Protein AF-A0A101X248-F1 (afdb_monomer_lite)

Foldseek 3Di:
DALLVQLVVCLVVVVSLCVLCVVLPHHADDQDPDSLSSLVSSLVSLLVSLVSVDDPDPVSVRSLVSSLVSNVVSQVVNVVVVDHDDHDPGD

pLDDT: mean 95.33, std 3.74, range [78.06, 98.25]

Secondary structure (DSSP, 8-state):
--HHHHHHHHHH-THHHHHHHHHTT--PPPPPSSHHHHHHHHHHHHHHHHHHT--SSHHHHHHHHHHHHHHHHHHHHHHHTTPPPPP----

Sequence (91 aa):
MTFYDFLWEAVRRPALIMNYAWEVGVSLPQPPEDFYKRLEYVARAVVQILEAERDDDAFWRSRCAEAKRFYLEASQDLREVGVEMEEFRLC

Structure (mmCIF, N/CA/C/O backbone):
data_AF-A0A101X248-F1
#
_entry.id   AF-A0A101X248-F1
#
loop_
_atom_site.group_PDB
_atom_site.id
_atom_site.type_symbol
_atom_site.label_atom_id
_atom_site.label_alt_id
_atom_site.label_comp_id
_atom_site.label_asym_id
_atom_site.label_entity_id
_atom_site.label_seq_id
_atom_site.pdbx_PDB_ins_code
_atom_site.Cartn_x
_atom_site.Cartn_y
_atom_site.Cartn_z
_atom_site.occupancy
_atom_site.B_iso_or_equiv
_atom_site.auth_seq_id
_atom_site.auth_comp_id
_atom_site.auth_asym_id
_atom_site.auth_atom_id
_atom_site.pdbx_PDB_model_num
ATOM 1 N N . MET A 1 1 ? 15.920 3.157 1.762 1.00 79.19 1 MET A N 1
ATOM 2 C CA . MET A 1 1 ? 14.538 3.042 2.262 1.00 79.19 1 MET A CA 1
ATOM 3 C C . MET A 1 1 ? 13.937 1.816 1.608 1.00 79.19 1 MET A C 1
ATOM 5 O O . MET A 1 1 ? 14.126 1.680 0.403 1.00 79.19 1 MET A O 1
ATOM 9 N N . THR A 1 2 ? 13.344 0.902 2.377 1.00 95.19 2 THR A N 1
ATOM 10 C CA . THR A 1 2 ? 12.683 -0.290 1.812 1.00 95.19 2 THR A CA 1
ATOM 11 C C . THR A 1 2 ? 11.336 0.098 1.193 1.00 95.19 2 THR A C 1
ATOM 13 O O . THR A 1 2 ? 10.820 1.185 1.471 1.00 95.19 2 THR A O 1
ATOM 16 N N . PHE A 1 3 ? 10.760 -0.754 0.345 1.00 96.50 3 PHE A N 1
ATOM 17 C CA . PHE A 1 3 ? 9.401 -0.540 -0.153 1.00 96.50 3 PHE A CA 1
ATOM 18 C C . PHE A 1 3 ? 8.387 -0.619 0.995 1.00 96.50 3 PHE A C 1
ATOM 20 O O . PHE A 1 3 ? 7.464 0.185 1.055 1.00 96.50 3 PHE A O 1
ATOM 27 N N . TYR A 1 4 ? 8.624 -1.491 1.976 1.00 97.88 4 TYR A N 1
ATOM 28 C CA . TYR A 1 4 ? 7.859 -1.529 3.225 1.00 97.88 4 TYR A CA 1
ATOM 29 C C . TYR A 1 4 ? 7.848 -0.175 3.967 1.00 97.88 4 TYR A C 1
ATOM 31 O O . TYR A 1 4 ? 6.781 0.325 4.327 1.00 97.88 4 TYR A O 1
ATOM 39 N N . ASP A 1 5 ? 9.015 0.452 4.162 1.00 97.75 5 ASP A N 1
ATOM 40 C CA . ASP A 1 5 ? 9.108 1.761 4.831 1.00 97.75 5 ASP A CA 1
ATOM 41 C C . ASP A 1 5 ? 8.376 2.849 4.037 1.00 97.75 5 ASP A C 1
ATOM 43 O O . ASP A 1 5 ? 7.681 3.689 4.612 1.00 97.75 5 ASP A O 1
ATOM 47 N N . PHE A 1 6 ? 8.510 2.808 2.708 1.00 98.25 6 PHE A N 1
ATOM 48 C CA . PHE A 1 6 ? 7.814 3.714 1.802 1.00 98.25 6 PHE A CA 1
ATOM 49 C C . PHE A 1 6 ? 6.290 3.620 1.959 1.00 98.25 6 PHE A C 1
ATOM 51 O O . PHE A 1 6 ? 5.628 4.655 2.022 1.00 98.25 6 PHE A O 1
ATOM 58 N N . LEU A 1 7 ? 5.725 2.412 2.072 1.00 98.19 7 LEU A N 1
ATOM 59 C CA . LEU A 1 7 ? 4.279 2.220 2.240 1.00 98.19 7 LEU A CA 1
ATOM 60 C C . LEU A 1 7 ? 3.779 2.826 3.556 1.00 98.19 7 LEU A C 1
ATOM 62 O O . LEU A 1 7 ? 2.786 3.553 3.566 1.00 98.19 7 LEU A O 1
ATOM 66 N N . TRP A 1 8 ? 4.504 2.623 4.657 1.00 98.00 8 TRP A N 1
ATOM 67 C CA . TRP A 1 8 ? 4.170 3.266 5.930 1.00 98.00 8 TRP A CA 1
ATOM 68 C C . TRP A 1 8 ? 4.315 4.788 5.887 1.00 98.00 8 TRP A C 1
ATOM 70 O O . TRP A 1 8 ? 3.498 5.508 6.473 1.00 98.00 8 TRP A O 1
ATOM 80 N N . GLU A 1 9 ? 5.322 5.309 5.181 1.00 97.94 9 GLU A N 1
ATOM 81 C CA . GLU A 1 9 ? 5.432 6.749 4.960 1.00 97.94 9 GLU A CA 1
ATOM 82 C C . GLU A 1 9 ? 4.264 7.271 4.115 1.00 97.94 9 GLU A C 1
ATOM 84 O O . GLU A 1 9 ? 3.708 8.325 4.430 1.00 97.94 9 GLU A O 1
ATOM 89 N N . ALA A 1 10 ? 3.820 6.516 3.111 1.00 97.88 10 ALA A N 1
ATOM 90 C CA . ALA A 1 10 ? 2.685 6.876 2.276 1.00 97.88 10 ALA A CA 1
ATOM 91 C C . ALA A 1 10 ? 1.358 6.935 3.048 1.00 97.88 10 ALA A C 1
ATOM 93 O O . ALA A 1 10 ? 0.527 7.787 2.746 1.00 97.88 10 ALA A O 1
ATOM 94 N N . VAL A 1 11 ? 1.166 6.130 4.099 1.00 97.81 11 VAL A N 1
ATOM 95 C CA . VAL A 1 11 ? -0.003 6.287 4.992 1.00 97.81 11 VAL A CA 1
ATOM 96 C C . VAL A 1 11 ? 0.008 7.674 5.652 1.00 97.81 11 VAL A C 1
ATOM 98 O O . VAL A 1 11 ? -1.018 8.358 5.733 1.00 97.81 11 VAL A O 1
ATOM 101 N N . ARG A 1 12 ? 1.187 8.149 6.078 1.00 97.00 12 ARG A N 1
ATOM 102 C CA . ARG A 1 12 ? 1.356 9.484 6.684 1.00 97.00 12 ARG A CA 1
ATOM 103 C C . ARG A 1 12 ? 1.264 10.602 5.647 1.00 97.00 12 ARG A C 1
ATOM 105 O O . ARG A 1 12 ? 0.723 11.664 5.954 1.00 97.00 12 ARG A O 1
ATOM 112 N N . ARG A 1 13 ? 1.784 10.362 4.441 1.00 97.25 13 ARG A N 1
ATOM 113 C CA . ARG A 1 13 ? 1.884 11.306 3.319 1.00 97.25 13 ARG A CA 1
ATOM 114 C C . ARG A 1 13 ? 1.343 10.661 2.033 1.00 97.25 13 ARG A C 1
ATOM 116 O O . ARG A 1 13 ? 2.131 10.235 1.190 1.00 97.25 13 ARG A O 1
ATOM 123 N N . PRO A 1 14 ? 0.014 10.634 1.833 1.00 96.31 14 PRO A N 1
ATOM 124 C CA . PRO A 1 14 ? -0.607 9.918 0.713 1.00 96.31 14 PRO A CA 1
ATOM 125 C C . PRO A 1 14 ? -0.171 10.377 -0.680 1.00 96.31 14 PRO A C 1
ATOM 127 O O . PRO A 1 14 ? -0.210 9.596 -1.625 1.00 96.31 14 PRO A O 1
ATOM 130 N N . ALA A 1 15 ? 0.310 11.617 -0.808 1.00 96.94 15 ALA A N 1
ATOM 131 C CA . ALA A 1 15 ? 0.888 12.113 -2.054 1.00 96.94 15 ALA A CA 1
ATOM 132 C C . ALA A 1 15 ? 2.030 11.219 -2.581 1.00 96.94 15 ALA A C 1
ATOM 134 O O . ALA A 1 15 ? 2.218 11.134 -3.789 1.00 96.94 15 ALA A O 1
ATOM 135 N N . LEU A 1 16 ? 2.759 10.516 -1.702 1.00 97.69 16 LEU A N 1
ATOM 136 C CA . LEU A 1 16 ? 3.837 9.607 -2.098 1.00 97.69 16 LEU A CA 1
ATOM 137 C C . LEU A 1 16 ? 3.325 8.433 -2.939 1.00 97.69 16 LEU A C 1
ATOM 139 O O . LEU A 1 16 ? 3.831 8.209 -4.036 1.00 97.69 16 LEU A O 1
ATOM 143 N N . ILE A 1 17 ? 2.305 7.711 -2.460 1.00 97.75 17 ILE A N 1
ATOM 144 C CA . ILE A 1 17 ? 1.750 6.571 -3.205 1.00 97.75 17 ILE A CA 1
ATOM 145 C C . ILE A 1 17 ? 0.983 7.034 -4.444 1.00 97.75 17 ILE A C 1
ATOM 147 O O . ILE A 1 17 ? 1.005 6.343 -5.453 1.00 97.75 17 ILE A O 1
ATOM 151 N N . MET A 1 18 ? 0.356 8.216 -4.403 1.00 97.94 18 MET A N 1
ATOM 152 C CA . MET A 1 18 ? -0.314 8.789 -5.574 1.00 97.94 18 MET A CA 1
ATOM 153 C C . MET A 1 18 ? 0.666 9.112 -6.700 1.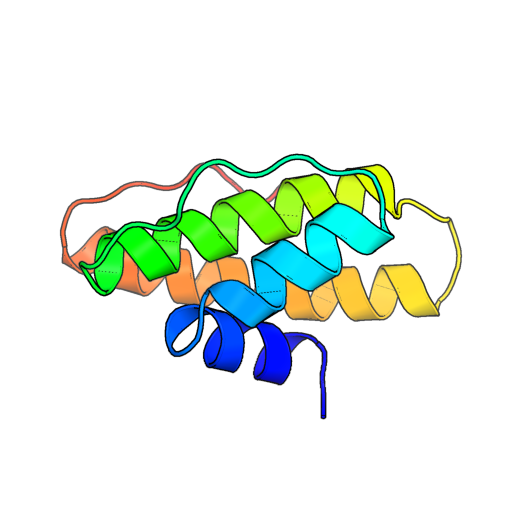00 97.94 18 MET A C 1
ATOM 155 O O . MET A 1 18 ? 0.417 8.743 -7.844 1.00 97.94 18 MET A O 1
ATOM 159 N N . ASN A 1 19 ? 1.774 9.786 -6.378 1.00 97.62 19 ASN A N 1
ATOM 160 C CA . ASN A 1 19 ? 2.804 10.112 -7.361 1.00 97.62 19 ASN A CA 1
ATOM 161 C C . ASN A 1 19 ? 3.416 8.832 -7.931 1.00 97.62 19 ASN A C 1
ATOM 163 O O . ASN A 1 19 ? 3.529 8.702 -9.145 1.00 97.62 19 ASN A O 1
ATOM 167 N N . TYR A 1 20 ? 3.712 7.861 -7.062 1.00 97.00 20 TYR A N 1
ATOM 168 C CA . TYR A 1 20 ? 4.223 6.561 -7.481 1.00 97.00 20 TYR A CA 1
ATOM 169 C C . TYR A 1 20 ? 3.260 5.838 -8.428 1.00 97.00 20 TYR A C 1
ATOM 171 O O . TYR A 1 20 ? 3.658 5.385 -9.495 1.00 97.00 20 TYR A O 1
ATOM 179 N N . ALA A 1 21 ? 1.978 5.760 -8.061 1.00 97.31 21 ALA A N 1
ATOM 180 C CA . ALA A 1 21 ? 0.948 5.139 -8.885 1.00 97.31 21 ALA A CA 1
ATOM 181 C C . ALA A 1 21 ? 0.859 5.798 -10.264 1.00 97.31 21 ALA A C 1
ATOM 183 O O . ALA A 1 21 ? 0.811 5.102 -11.274 1.00 97.31 21 ALA A O 1
ATOM 184 N N . TRP A 1 22 ? 0.901 7.130 -10.313 1.00 97.06 22 TRP A N 1
ATOM 185 C CA . TRP A 1 22 ? 0.872 7.874 -11.567 1.00 97.06 22 TRP A CA 1
ATOM 186 C C . TRP A 1 22 ? 2.082 7.565 -12.462 1.00 97.06 22 TRP A C 1
ATOM 188 O O . TRP A 1 22 ? 1.901 7.358 -13.661 1.00 97.06 22 TRP A O 1
ATOM 198 N N . GLU A 1 23 ? 3.287 7.467 -11.891 1.00 96.25 23 GLU A N 1
ATOM 199 C CA . GLU A 1 23 ? 4.512 7.109 -12.625 1.00 96.25 23 GLU A CA 1
ATOM 200 C C . GLU A 1 23 ? 4.430 5.719 -13.273 1.00 96.25 23 GLU A C 1
ATOM 202 O O . GLU A 1 23 ? 4.950 5.524 -14.372 1.00 96.25 23 GLU A O 1
ATOM 207 N N . VAL A 1 24 ? 3.728 4.775 -12.638 1.00 94.94 24 VAL A N 1
ATOM 208 C CA . VAL A 1 24 ? 3.523 3.409 -13.158 1.00 94.94 24 VAL A CA 1
ATOM 209 C C . VAL A 1 24 ? 2.210 3.238 -13.934 1.00 94.94 24 VAL A C 1
ATOM 211 O O . VAL A 1 24 ? 1.831 2.124 -14.284 1.00 94.94 24 VAL A O 1
ATOM 214 N N . GLY A 1 25 ? 1.497 4.332 -14.221 1.00 95.94 25 GLY A N 1
ATOM 215 C CA . GLY A 1 25 ? 0.272 4.318 -15.028 1.00 95.94 25 GLY A CA 1
ATOM 216 C C . GLY A 1 25 ? -0.997 3.859 -14.298 1.00 95.94 25 GLY A C 1
ATOM 217 O O . GLY A 1 25 ? -2.000 3.566 -14.948 1.00 95.94 25 GLY A O 1
ATOM 218 N N . VAL A 1 26 ? -0.992 3.822 -12.964 1.00 97.06 26 VAL A N 1
ATOM 219 C CA . VAL A 1 26 ? -2.156 3.505 -12.122 1.00 97.06 26 VAL A CA 1
ATOM 220 C C . VAL A 1 26 ? -2.842 4.793 -11.665 1.00 97.06 26 VAL A C 1
ATOM 222 O O . VAL A 1 26 ? -2.232 5.680 -11.069 1.00 97.06 26 VAL A O 1
ATOM 225 N N . SER A 1 27 ? -4.150 4.896 -11.906 1.00 95.12 27 SER A N 1
ATOM 226 C CA . SER A 1 27 ? -4.963 6.011 -11.414 1.00 95.12 27 SER A CA 1
ATOM 227 C C . SER A 1 27 ? -5.615 5.641 -10.085 1.00 95.12 27 SER A C 1
ATOM 229 O O . SER A 1 27 ? -6.465 4.754 -10.031 1.00 95.12 27 SER A O 1
ATOM 231 N N . LEU A 1 28 ? -5.226 6.331 -9.012 1.00 95.56 28 LEU A N 1
ATOM 232 C CA . LEU A 1 28 ? -5.827 6.166 -7.690 1.00 95.56 28 LEU A CA 1
ATOM 233 C C . LEU A 1 28 ? -6.810 7.309 -7.388 1.00 95.56 28 LEU A C 1
ATOM 235 O O . LEU A 1 28 ? -6.571 8.449 -7.799 1.00 95.56 28 LEU A O 1
ATOM 239 N N . PRO A 1 29 ? -7.896 7.048 -6.635 1.00 95.44 29 PRO A N 1
ATOM 240 C CA . PRO A 1 29 ? -8.781 8.108 -6.167 1.00 95.44 29 PRO A CA 1
ATOM 241 C C . PRO A 1 29 ? -8.068 9.022 -5.160 1.00 95.44 29 PRO A C 1
ATOM 243 O O . PRO A 1 29 ? -6.981 8.707 -4.669 1.00 95.44 29 PRO A O 1
ATOM 246 N N . GLN A 1 30 ? -8.690 10.157 -4.827 1.00 95.56 30 GLN A N 1
ATOM 247 C CA . GLN A 1 30 ? -8.166 11.046 -3.789 1.00 95.56 30 GLN A CA 1
ATOM 248 C C . GLN A 1 30 ? -8.098 10.318 -2.434 1.00 95.56 30 GLN A C 1
ATOM 250 O O . GLN A 1 30 ? -9.044 9.608 -2.074 1.00 95.56 30 GLN A O 1
ATOM 255 N N . PRO A 1 31 ? -6.997 10.478 -1.686 1.00 96.50 31 PRO A N 1
ATOM 256 C CA . PRO A 1 31 ? -6.792 9.786 -0.433 1.00 96.50 31 PRO A CA 1
ATOM 257 C C . PRO A 1 31 ? -7.698 10.378 0.654 1.00 96.50 31 PRO A C 1
ATOM 259 O O . PRO A 1 31 ? -7.909 11.593 0.698 1.00 96.50 31 PRO A O 1
ATOM 262 N N . PRO A 1 32 ? -8.226 9.541 1.557 1.00 96.19 32 PRO A N 1
ATOM 263 C CA . PRO A 1 32 ? -9.021 10.008 2.686 1.00 96.19 32 PRO A CA 1
ATOM 264 C C . PRO A 1 32 ? -8.152 10.744 3.722 1.00 96.19 32 PRO A C 1
ATOM 266 O O . PRO A 1 32 ? -6.933 10.601 3.744 1.00 96.19 32 PRO A O 1
ATOM 269 N N . GLU A 1 33 ? -8.774 11.518 4.616 1.00 93.69 33 GLU A N 1
ATOM 270 C CA . GLU A 1 33 ? -8.055 12.215 5.700 1.00 93.69 33 GLU A CA 1
ATOM 271 C C . GLU A 1 33 ? -7.826 11.321 6.930 1.00 93.69 33 GLU A C 1
ATOM 273 O O . GLU A 1 33 ? -6.764 11.365 7.565 1.00 93.69 33 GLU A O 1
ATOM 278 N N . ASP A 1 34 ? -8.815 10.480 7.247 1.00 95.94 34 ASP A N 1
ATOM 279 C CA . ASP A 1 34 ? -8.776 9.560 8.383 1.00 95.94 34 ASP A CA 1
ATOM 280 C C . ASP A 1 34 ? -7.615 8.561 8.266 1.00 95.94 34 ASP A C 1
ATOM 282 O O . ASP A 1 34 ? -7.302 8.073 7.179 1.00 95.94 34 ASP A O 1
ATOM 286 N N . PHE A 1 35 ? -6.962 8.268 9.392 1.00 95.88 35 PHE A N 1
ATOM 287 C CA . PHE A 1 35 ? -5.777 7.415 9.413 1.00 95.88 35 PHE A CA 1
ATOM 288 C C . PHE A 1 35 ? -6.080 5.981 8.964 1.00 95.88 35 PHE A C 1
ATOM 290 O O . PHE A 1 35 ? -5.389 5.470 8.085 1.00 95.88 35 PHE A O 1
ATOM 297 N N . TYR A 1 36 ? -7.120 5.348 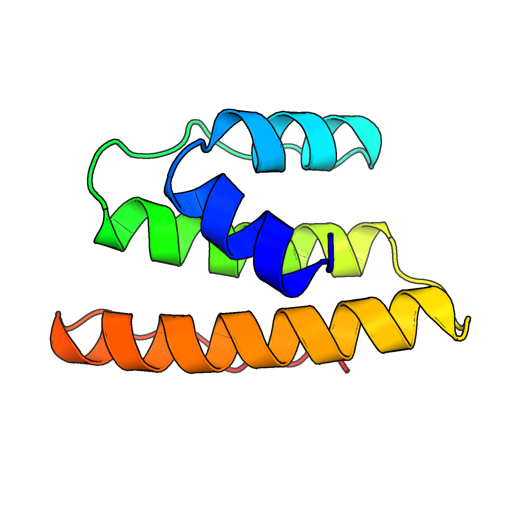9.514 1.00 96.69 36 TYR A N 1
ATOM 298 C CA . TYR A 1 36 ? -7.464 3.965 9.177 1.00 96.69 36 TYR A CA 1
ATOM 299 C C . TYR A 1 36 ? -7.952 3.859 7.732 1.00 96.69 36 TYR A C 1
ATOM 301 O O . TYR A 1 36 ? -7.528 2.971 6.998 1.00 96.69 36 TYR A O 1
ATOM 309 N N . LYS A 1 37 ? -8.731 4.834 7.255 1.00 96.69 37 LYS A N 1
ATOM 310 C CA . LYS A 1 37 ? -9.091 4.893 5.831 1.00 96.69 37 LYS A CA 1
ATOM 311 C C . LYS A 1 37 ? -7.869 5.077 4.927 1.00 96.69 37 LYS A C 1
ATOM 313 O O . LYS A 1 37 ? -7.849 4.539 3.824 1.00 96.69 37 LYS A O 1
ATOM 318 N N . ARG A 1 38 ? -6.841 5.818 5.360 1.00 97.44 38 ARG A N 1
ATOM 319 C CA . ARG A 1 38 ? -5.576 5.934 4.609 1.00 97.44 38 ARG A CA 1
ATOM 320 C C . ARG A 1 38 ? -4.782 4.642 4.614 1.00 97.44 38 ARG A C 1
ATOM 322 O O . ARG A 1 38 ? -4.208 4.298 3.587 1.00 97.44 38 ARG A O 1
ATOM 329 N N . LEU A 1 39 ? -4.756 3.937 5.738 1.00 98.12 39 LEU A N 1
ATOM 330 C CA . LEU A 1 39 ? -4.110 2.636 5.844 1.00 98.12 39 LEU A CA 1
ATOM 331 C C . LEU A 1 39 ? -4.737 1.642 4.859 1.00 98.12 39 LEU A C 1
ATOM 333 O O . LEU A 1 39 ? -4.023 1.043 4.056 1.00 98.12 39 LEU A O 1
ATOM 337 N N . GLU A 1 40 ? -6.070 1.565 4.835 1.00 97.81 40 GLU A N 1
ATOM 338 C CA . GLU A 1 40 ? -6.810 0.760 3.859 1.00 97.81 40 GLU A CA 1
ATOM 339 C C . GLU A 1 40 ? -6.519 1.209 2.419 1.00 97.81 40 GLU A C 1
ATOM 341 O O . GLU A 1 40 ? -6.225 0.383 1.553 1.00 97.81 40 GLU A O 1
ATOM 346 N N . TYR A 1 41 ? -6.559 2.520 2.160 1.00 97.94 41 TYR A N 1
ATOM 347 C CA . TYR A 1 41 ? -6.272 3.100 0.848 1.00 97.94 41 TYR A CA 1
ATOM 348 C C . TYR A 1 41 ? -4.891 2.685 0.329 1.00 97.94 41 TYR A C 1
ATOM 350 O O . TYR A 1 41 ? -4.784 2.217 -0.803 1.00 97.94 41 TYR A O 1
ATOM 358 N N . VAL A 1 42 ? -3.839 2.803 1.147 1.00 98.19 42 VAL A N 1
ATOM 359 C CA . VAL A 1 42 ? -2.473 2.425 0.752 1.00 98.19 42 VAL A CA 1
ATOM 360 C C . VAL A 1 42 ? -2.362 0.914 0.546 1.00 98.19 42 VAL A C 1
ATOM 362 O O . VAL A 1 42 ? -1.757 0.478 -0.433 1.00 98.19 42 VAL A O 1
ATOM 365 N N . ALA A 1 43 ? -2.984 0.108 1.409 1.00 97.56 43 ALA A N 1
ATOM 366 C CA . ALA A 1 43 ? -2.975 -1.348 1.281 1.00 97.56 43 ALA A CA 1
ATOM 367 C C . ALA A 1 43 ? -3.698 -1.837 0.012 1.00 97.56 43 ALA A C 1
ATOM 369 O O . ALA A 1 43 ? -3.244 -2.775 -0.639 1.00 97.56 43 ALA A O 1
ATOM 370 N N . ARG A 1 44 ? -4.769 -1.163 -0.420 1.00 96.56 44 ARG A N 1
ATOM 371 C CA . ARG A 1 44 ? -5.409 -1.429 -1.722 1.00 96.56 44 ARG A CA 1
ATOM 372 C C . ARG A 1 44 ? -4.600 -0.881 -2.899 1.00 96.56 44 ARG A C 1
ATOM 374 O O . ARG A 1 44 ? -4.566 -1.502 -3.959 1.00 96.56 44 ARG A O 1
ATOM 381 N N . ALA A 1 45 ? -3.965 0.276 -2.735 1.00 97.44 45 ALA A N 1
ATOM 382 C CA . ALA A 1 45 ? -3.157 0.897 -3.778 1.00 97.44 45 ALA A CA 1
ATOM 383 C C . ALA A 1 45 ? -1.927 0.052 -4.127 1.00 97.44 45 ALA A C 1
ATOM 385 O O . ALA A 1 45 ? -1.628 -0.126 -5.304 1.00 97.44 45 ALA A O 1
ATOM 386 N N . VAL A 1 46 ? -1.239 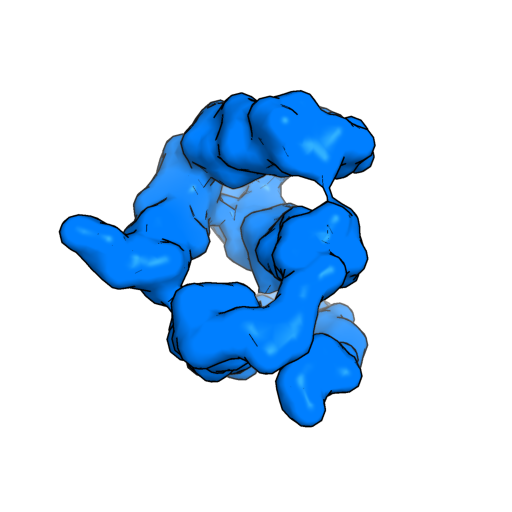-0.513 -3.127 1.00 97.31 46 VAL A N 1
ATOM 387 C CA . VAL A 1 46 ? -0.031 -1.317 -3.369 1.00 97.31 46 VAL A CA 1
ATOM 388 C C . VAL A 1 46 ? -0.320 -2.579 -4.183 1.00 97.31 46 VAL A C 1
ATOM 390 O O . VAL A 1 46 ? 0.495 -2.954 -5.018 1.00 97.31 46 VAL A O 1
ATOM 393 N N . VAL A 1 47 ? -1.493 -3.192 -4.004 1.00 96.56 47 VAL A N 1
ATOM 394 C CA . VAL A 1 47 ? -1.955 -4.334 -4.814 1.00 96.56 47 VAL A CA 1
ATOM 395 C C . VAL A 1 47 ? -2.041 -3.931 -6.290 1.00 96.56 47 VAL A C 1
ATOM 397 O O . VAL A 1 47 ? -1.410 -4.565 -7.129 1.00 96.56 47 VAL A O 1
ATOM 400 N N . GLN A 1 48 ? -2.738 -2.831 -6.592 1.00 96.00 48 GLN A N 1
ATOM 401 C CA . GLN A 1 48 ? -2.900 -2.332 -7.966 1.00 96.00 48 GLN A CA 1
ATOM 402 C C . GLN A 1 48 ? -1.565 -1.922 -8.599 1.00 96.00 48 GLN A C 1
ATOM 404 O O . GLN A 1 48 ? -1.319 -2.181 -9.774 1.00 96.00 48 GLN A O 1
ATOM 409 N N . ILE A 1 49 ? -0.685 -1.298 -7.812 1.00 96.19 49 ILE A N 1
ATOM 410 C CA . ILE A 1 49 ? 0.660 -0.917 -8.250 1.00 96.19 49 ILE A CA 1
ATOM 411 C C . ILE A 1 49 ? 1.479 -2.157 -8.604 1.00 96.19 49 ILE A C 1
ATOM 413 O O . ILE A 1 49 ? 2.051 -2.212 -9.685 1.00 96.19 49 ILE A O 1
ATOM 417 N N . LEU A 1 50 ? 1.505 -3.175 -7.741 1.00 95.50 50 LEU A N 1
ATOM 418 C CA . LEU A 1 50 ? 2.265 -4.396 -8.011 1.00 95.50 50 LEU A CA 1
ATOM 419 C C . LEU A 1 50 ? 1.727 -5.184 -9.206 1.00 95.50 50 LEU A C 1
ATOM 421 O O . LEU A 1 50 ? 2.517 -5.827 -9.895 1.00 95.50 50 LEU A O 1
ATOM 425 N N . GLU A 1 51 ? 0.418 -5.144 -9.455 1.00 94.81 51 GLU A N 1
ATOM 426 C CA . GLU A 1 51 ? -0.185 -5.713 -10.665 1.00 94.81 51 GLU A CA 1
ATOM 427 C C . GLU A 1 51 ? 0.274 -4.987 -11.929 1.00 94.81 51 GLU A C 1
ATOM 429 O O . GLU A 1 51 ? 0.610 -5.643 -12.915 1.00 94.81 51 GLU A O 1
ATOM 434 N N . ALA A 1 52 ? 0.321 -3.653 -11.898 1.00 94.56 52 ALA A N 1
ATOM 435 C CA . ALA A 1 52 ? 0.784 -2.844 -13.022 1.00 94.56 52 ALA A CA 1
ATOM 436 C C . ALA A 1 52 ? 2.294 -2.994 -13.272 1.00 94.56 52 ALA A C 1
ATOM 438 O O . ALA A 1 52 ? 2.729 -3.058 -14.417 1.00 94.56 52 ALA A O 1
ATOM 439 N N . GLU A 1 53 ? 3.087 -3.099 -12.205 1.00 93.50 53 GLU A N 1
ATOM 440 C CA . GLU A 1 53 ? 4.541 -3.296 -12.258 1.00 93.50 53 GLU A CA 1
ATOM 441 C C . GLU A 1 53 ? 4.955 -4.753 -12.499 1.00 93.50 53 GLU A C 1
ATOM 443 O O . GLU A 1 53 ? 6.143 -5.062 -12.416 1.00 93.50 53 GLU A O 1
ATOM 448 N N . ARG A 1 54 ? 4.002 -5.670 -12.710 1.00 92.06 54 ARG A N 1
ATOM 449 C CA . ARG A 1 54 ? 4.276 -7.108 -12.689 1.00 92.06 54 ARG A CA 1
ATOM 450 C C . ARG A 1 54 ? 5.362 -7.501 -13.683 1.00 92.06 54 ARG A C 1
ATOM 452 O O . ARG A 1 54 ? 5.155 -7.463 -14.892 1.00 92.06 54 ARG A O 1
ATOM 459 N N . ASP A 1 55 ? 6.458 -8.001 -13.128 1.00 86.31 55 ASP A N 1
ATOM 460 C CA . ASP A 1 55 ? 7.572 -8.593 -13.857 1.00 86.31 55 ASP A CA 1
ATOM 461 C C . ASP A 1 55 ? 8.027 -9.887 -13.155 1.00 86.31 55 ASP A C 1
ATOM 463 O O . ASP A 1 55 ? 7.724 -10.108 -11.979 1.00 86.31 55 ASP A O 1
ATOM 467 N N . ASP A 1 56 ? 8.732 -10.772 -13.862 1.00 78.06 56 ASP A N 1
ATOM 468 C CA . ASP A 1 56 ? 9.241 -12.043 -13.312 1.00 78.06 56 ASP A CA 1
ATOM 469 C C . ASP A 1 56 ? 10.681 -11.932 -12.774 1.00 78.06 56 ASP A C 1
ATOM 471 O O . ASP A 1 56 ? 11.433 -12.909 -12.712 1.00 78.06 56 ASP A O 1
ATOM 475 N N . ASP A 1 57 ? 11.084 -10.727 -12.373 1.00 92.56 57 ASP A N 1
ATOM 476 C CA . ASP A 1 57 ? 12.425 -10.453 -11.874 1.00 92.56 57 ASP A CA 1
ATOM 477 C C . ASP A 1 57 ? 12.537 -10.554 -10.335 1.00 92.56 57 ASP A C 1
ATOM 479 O O . ASP A 1 57 ? 11.565 -10.635 -9.573 1.00 92.56 57 ASP A O 1
ATOM 483 N N . ALA A 1 58 ? 13.780 -10.591 -9.846 1.00 91.69 58 ALA A N 1
ATOM 484 C CA . ALA A 1 58 ? 14.056 -10.664 -8.412 1.00 91.69 58 ALA A CA 1
ATOM 485 C C . ALA A 1 58 ? 13.648 -9.384 -7.659 1.00 91.69 58 ALA A C 1
ATOM 487 O O . ALA A 1 58 ? 13.366 -9.439 -6.459 1.00 91.69 58 ALA A O 1
ATOM 488 N N . PHE A 1 59 ? 13.615 -8.242 -8.346 1.00 92.69 59 PHE A N 1
ATOM 489 C CA . PHE A 1 59 ? 13.299 -6.948 -7.756 1.00 92.69 59 PHE A CA 1
ATOM 490 C C . PHE A 1 59 ? 11.804 -6.843 -7.431 1.00 92.69 59 PHE A C 1
ATOM 492 O O . PHE A 1 59 ? 11.442 -6.549 -6.288 1.00 92.69 59 PHE A O 1
ATOM 499 N N . TRP A 1 60 ? 10.939 -7.183 -8.386 1.00 94.75 60 TRP A N 1
ATOM 500 C CA . TRP A 1 60 ? 9.495 -7.264 -8.223 1.00 94.75 60 TRP A CA 1
ATOM 501 C C . TRP A 1 60 ? 9.124 -8.266 -7.131 1.00 94.75 60 TRP A C 1
ATOM 503 O O . TRP A 1 60 ? 8.352 -7.933 -6.234 1.00 94.75 60 TRP A O 1
ATOM 513 N N . ARG A 1 61 ? 9.740 -9.458 -7.115 1.00 94.56 61 ARG A N 1
ATOM 514 C CA . ARG A 1 61 ? 9.505 -10.455 -6.052 1.00 94.56 61 ARG A CA 1
ATOM 515 C C . ARG A 1 61 ? 9.869 -9.926 -4.662 1.00 94.56 61 ARG A C 1
ATOM 517 O O . ARG A 1 61 ? 9.114 -10.152 -3.715 1.00 94.56 61 ARG A O 1
ATOM 524 N N . SER A 1 62 ? 10.983 -9.199 -4.535 1.00 94.81 62 SER A N 1
ATOM 525 C CA . SER A 1 62 ? 11.371 -8.552 -3.272 1.00 94.81 62 SER A CA 1
ATOM 526 C C . SER A 1 62 ? 10.332 -7.520 -2.833 1.00 94.81 62 SER A C 1
ATOM 528 O O . SER A 1 62 ? 9.889 -7.539 -1.685 1.00 94.81 62 SER A O 1
ATOM 530 N N . ARG A 1 63 ? 9.884 -6.655 -3.751 1.00 95.44 63 ARG A N 1
ATOM 531 C CA . ARG A 1 63 ? 8.837 -5.660 -3.468 1.00 95.44 63 ARG A CA 1
ATOM 532 C C . ARG A 1 63 ? 7.509 -6.308 -3.099 1.00 95.44 63 ARG A C 1
ATOM 534 O O . ARG A 1 63 ? 6.846 -5.845 -2.177 1.00 95.44 63 ARG A O 1
ATOM 541 N N . CYS A 1 64 ? 7.145 -7.397 -3.769 1.00 95.75 64 CYS A N 1
ATOM 542 C CA . CYS A 1 64 ? 5.925 -8.139 -3.490 1.00 95.75 64 CYS A CA 1
ATOM 543 C C . CYS A 1 64 ? 5.947 -8.737 -2.073 1.00 95.75 64 CYS A C 1
ATOM 545 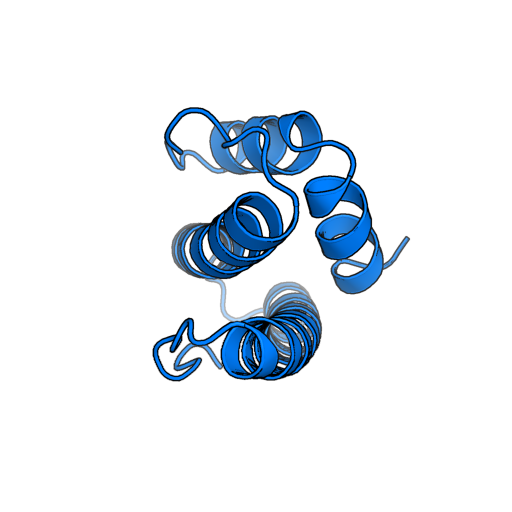O O . CYS A 1 64 ? 4.969 -8.612 -1.339 1.00 95.75 64 CYS A O 1
ATOM 547 N N . ALA A 1 65 ? 7.081 -9.298 -1.635 1.00 95.88 65 ALA A N 1
ATOM 548 C CA . ALA A 1 65 ? 7.237 -9.799 -0.268 1.00 95.88 65 ALA A CA 1
ATOM 549 C C . ALA A 1 65 ? 7.111 -8.683 0.788 1.00 95.88 65 ALA A C 1
ATOM 551 O O . ALA A 1 65 ? 6.440 -8.859 1.808 1.00 95.88 65 ALA A O 1
ATOM 552 N N . GLU A 1 66 ? 7.714 -7.520 0.535 1.00 97.56 66 GLU A N 1
ATOM 55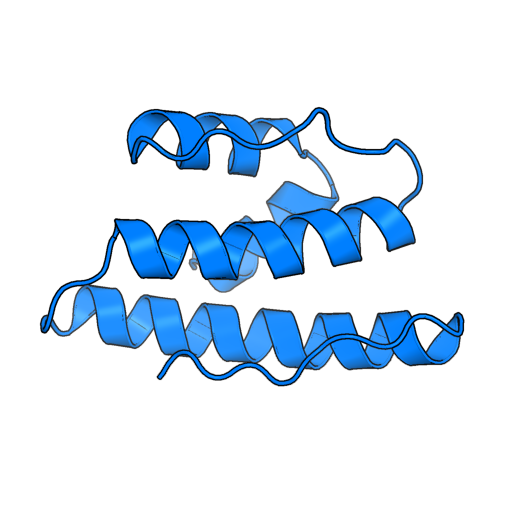3 C CA . GLU A 1 66 ? 7.618 -6.356 1.423 1.00 97.56 66 GLU A CA 1
ATOM 554 C C . GLU A 1 66 ? 6.198 -5.776 1.485 1.00 97.56 66 GLU A C 1
ATOM 556 O O . GLU A 1 66 ? 5.699 -5.464 2.569 1.00 97.56 66 GLU A O 1
ATOM 561 N N . ALA A 1 67 ? 5.512 -5.694 0.346 1.00 97.38 67 ALA A N 1
ATOM 562 C CA . ALA A 1 67 ? 4.121 -5.265 0.274 1.00 97.38 67 ALA A CA 1
ATOM 563 C C . ALA A 1 67 ? 3.173 -6.242 0.969 1.00 97.38 67 ALA A C 1
ATOM 565 O O . ALA A 1 67 ? 2.276 -5.807 1.685 1.00 97.38 67 ALA A O 1
ATOM 566 N N . LYS A 1 68 ? 3.389 -7.554 0.808 1.00 97.56 68 LYS A N 1
ATOM 567 C CA . LYS A 1 68 ? 2.620 -8.595 1.500 1.00 97.56 68 LYS A CA 1
ATOM 568 C C . LYS A 1 68 ? 2.738 -8.444 3.009 1.00 97.56 68 LYS A C 1
ATOM 570 O O . LYS A 1 68 ? 1.734 -8.507 3.710 1.00 97.56 68 LYS A O 1
ATOM 575 N N . ARG A 1 69 ? 3.953 -8.194 3.507 1.00 97.75 69 ARG A N 1
ATOM 576 C CA . ARG A 1 69 ? 4.180 -7.911 4.927 1.00 97.75 69 ARG A CA 1
ATOM 577 C C . ARG A 1 69 ? 3.377 -6.691 5.383 1.00 97.75 69 ARG A C 1
ATOM 579 O O . ARG A 1 69 ? 2.612 -6.807 6.332 1.00 97.75 69 ARG A O 1
ATOM 586 N N . PHE A 1 70 ? 3.519 -5.560 4.689 1.00 98.25 70 PHE A N 1
ATOM 587 C CA . PHE A 1 70 ? 2.760 -4.345 4.995 1.00 98.25 70 PHE A CA 1
ATOM 588 C C . PHE A 1 70 ? 1.245 -4.597 4.988 1.00 98.25 70 PHE A C 1
ATOM 590 O O . PHE A 1 70 ? 0.558 -4.210 5.925 1.00 98.25 70 PHE A O 1
ATOM 597 N N . TYR A 1 71 ? 0.727 -5.282 3.966 1.00 98.06 71 TYR A N 1
ATOM 598 C CA . TYR A 1 71 ? -0.699 -5.563 3.813 1.00 98.06 71 TYR A CA 1
ATOM 599 C C . TYR A 1 71 ? -1.250 -6.402 4.967 1.00 98.06 71 TYR A C 1
ATOM 601 O O . TYR A 1 71 ? -2.337 -6.130 5.467 1.00 98.06 71 TYR A O 1
ATOM 609 N N . LEU A 1 72 ? -0.509 -7.424 5.403 1.00 97.19 72 LEU A N 1
ATOM 610 C CA . LEU A 1 72 ? -0.929 -8.278 6.513 1.00 97.19 72 LEU A CA 1
ATOM 611 C C . LEU A 1 72 ? -0.954 -7.518 7.841 1.00 97.19 72 LEU A C 1
ATOM 613 O O . LEU A 1 72 ? -1.903 -7.687 8.602 1.00 97.19 72 LEU A O 1
ATOM 617 N N . GLU A 1 73 ? 0.047 -6.676 8.101 1.00 97.75 73 GLU A N 1
ATOM 618 C CA . GLU A 1 73 ? 0.072 -5.812 9.287 1.00 97.75 73 GLU A CA 1
ATOM 619 C C . GLU A 1 73 ? -1.080 -4.790 9.236 1.00 97.75 73 GLU A C 1
ATOM 621 O O . GLU A 1 73 ? -1.881 -4.711 10.165 1.00 97.75 73 GLU A O 1
ATOM 626 N N . ALA A 1 74 ? -1.269 -4.112 8.100 1.00 97.31 74 ALA A N 1
ATOM 627 C CA . ALA A 1 74 ? -2.380 -3.186 7.883 1.00 97.31 74 ALA A CA 1
ATOM 628 C C . ALA A 1 74 ? -3.751 -3.857 8.070 1.00 97.31 74 ALA A C 1
ATOM 630 O O . ALA A 1 74 ? -4.645 -3.290 8.693 1.00 97.31 74 ALA A O 1
ATOM 631 N N . SER A 1 75 ? -3.922 -5.080 7.561 1.00 97.12 75 SER A N 1
ATOM 632 C CA . SER A 1 75 ? -5.160 -5.843 7.717 1.00 97.12 75 SER A CA 1
ATOM 633 C C . SER A 1 75 ? -5.430 -6.238 9.169 1.00 97.12 75 SER A C 1
ATOM 635 O O . SER A 1 75 ? -6.599 -6.384 9.528 1.00 97.12 75 SER A O 1
ATOM 637 N N . GLN A 1 76 ? -4.396 -6.458 9.985 1.00 96.81 76 GLN A N 1
ATOM 638 C CA . GLN A 1 76 ? -4.565 -6.732 11.412 1.00 96.81 76 GLN A CA 1
ATOM 639 C C . GLN A 1 76 ? -5.054 -5.477 12.135 1.00 96.81 76 GLN A C 1
ATOM 641 O O . GLN A 1 76 ? -6.102 -5.537 12.776 1.00 96.81 76 GLN A O 1
ATOM 646 N N . ASP A 1 77 ? -4.388 -4.340 11.928 1.00 96.06 77 ASP A N 1
ATOM 647 C CA . ASP A 1 77 ? -4.771 -3.049 12.517 1.00 96.06 77 ASP A CA 1
ATOM 648 C C . ASP A 1 77 ? -6.195 -2.631 12.112 1.00 96.06 77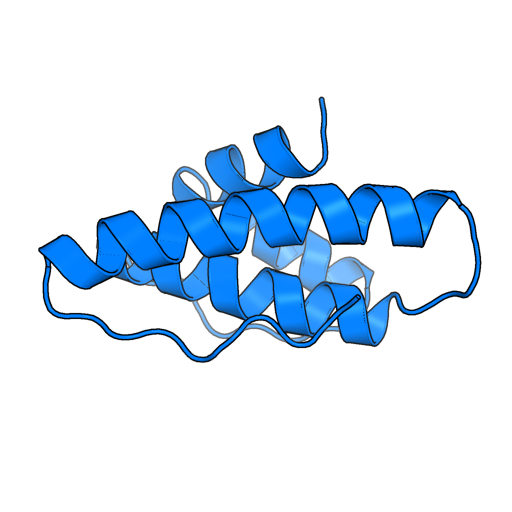 ASP A C 1
ATOM 650 O O . ASP A 1 77 ? -6.986 -2.155 12.926 1.00 96.06 77 ASP A O 1
ATOM 654 N N . LEU A 1 78 ? -6.558 -2.835 10.843 1.00 96.94 78 LEU A N 1
ATOM 655 C CA . LEU A 1 78 ? -7.891 -2.517 10.328 1.00 96.94 78 LEU A CA 1
ATOM 656 C C . LEU A 1 78 ? -8.981 -3.404 10.931 1.00 96.94 78 LEU A C 1
ATOM 658 O O . LEU A 1 78 ? -10.088 -2.929 11.200 1.00 96.94 78 LEU A O 1
ATOM 662 N N . ARG A 1 79 ? -8.666 -4.670 11.217 1.00 96.88 79 ARG A N 1
ATOM 663 C CA . ARG A 1 79 ? -9.605 -5.585 11.870 1.00 96.88 79 ARG A CA 1
ATOM 664 C C . ARG A 1 79 ? -9.946 -5.122 13.286 1.00 96.88 79 ARG A C 1
ATOM 666 O O . ARG A 1 79 ? -11.093 -5.280 13.699 1.00 96.88 79 ARG A O 1
ATOM 673 N N . GLU A 1 80 ? -9.003 -4.510 14.006 1.00 94.25 80 GLU A N 1
ATOM 674 C CA . GLU A 1 80 ? -9.251 -3.960 15.349 1.00 94.25 80 GLU A CA 1
ATOM 675 C C . GLU A 1 80 ? -10.301 -2.840 15.348 1.00 94.25 80 GLU A C 1
ATOM 677 O O . GLU A 1 80 ? -11.015 -2.657 16.334 1.00 94.25 80 GLU A O 1
ATOM 682 N N . VAL A 1 81 ? -10.451 -2.133 14.223 1.00 94.75 81 VAL A N 1
ATOM 683 C CA . VAL A 1 81 ? -11.456 -1.075 14.031 1.00 94.75 81 VAL A CA 1
ATOM 684 C C . VAL A 1 81 ? -12.668 -1.524 13.206 1.00 94.75 81 VAL A C 1
ATOM 686 O O . VAL A 1 81 ? -13.476 -0.697 12.787 1.00 94.75 81 VAL A O 1
ATOM 689 N N . GLY A 1 82 ? -12.827 -2.834 12.994 1.00 95.56 82 GLY A N 1
ATOM 690 C CA . GLY A 1 82 ? -13.988 -3.419 12.319 1.00 95.56 82 GLY A CA 1
ATOM 691 C C . GLY A 1 82 ? -13.968 -3.321 10.791 1.00 95.56 82 GLY A C 1
ATOM 692 O O . GLY A 1 82 ? -15.018 -3.461 10.166 1.00 95.56 82 GLY A O 1
ATOM 693 N N . VAL A 1 83 ? -12.803 -3.080 10.185 1.00 94.88 83 VAL A N 1
ATOM 694 C CA . VAL A 1 83 ? -12.616 -3.086 8.729 1.00 94.88 83 VAL A CA 1
ATOM 695 C C . VAL A 1 83 ? -11.972 -4.407 8.310 1.00 94.88 83 VAL A C 1
ATOM 697 O O . VAL A 1 83 ? -10.865 -4.737 8.729 1.00 94.88 83 VAL A O 1
ATOM 700 N N . GLU A 1 84 ? -12.659 -5.168 7.460 1.00 93.88 84 GLU A N 1
ATOM 701 C CA . GLU A 1 84 ? -12.125 -6.408 6.892 1.00 93.88 84 GLU A CA 1
ATOM 702 C C . GLU A 1 84 ? -11.540 -6.165 5.500 1.00 93.88 84 GLU A C 1
ATOM 704 O O . GLU A 1 84 ? -12.196 -5.621 4.609 1.00 93.88 84 GLU A O 1
ATOM 709 N N . MET A 1 85 ? -10.288 -6.586 5.319 1.00 93.81 85 MET A N 1
ATOM 710 C CA . MET A 1 85 ? -9.609 -6.577 4.029 1.00 93.81 85 MET A CA 1
ATOM 711 C C . MET A 1 85 ? -9.734 -7.931 3.332 1.00 93.81 85 MET A C 1
ATOM 713 O O . MET A 1 85 ? -9.855 -8.975 3.976 1.00 93.81 85 MET A O 1
ATOM 717 N N . GLU A 1 86 ? -9.660 -7.904 2.004 1.00 92.94 86 GLU A N 1
ATOM 718 C CA . GLU A 1 86 ? -9.521 -9.119 1.208 1.00 92.94 86 GLU A CA 1
ATOM 719 C C . GLU A 1 86 ? -8.173 -9.802 1.472 1.00 92.94 86 GLU A C 1
ATOM 721 O O . GLU A 1 86 ? -7.246 -9.236 2.045 1.00 92.94 86 GLU A O 1
ATOM 726 N N . GLU A 1 87 ? -8.053 -11.057 1.060 1.00 91.94 87 GLU A N 1
ATOM 727 C CA . GLU A 1 87 ? -6.787 -11.772 1.154 1.00 91.94 87 GLU A CA 1
ATOM 728 C C . GLU A 1 87 ? -5.768 -11.213 0.150 1.00 91.94 87 GLU A C 1
ATOM 730 O O . GLU A 1 87 ? -6.083 -10.990 -1.021 1.00 91.94 87 GLU A O 1
ATOM 735 N N . PHE A 1 88 ? -4.515 -11.054 0.583 1.00 92.25 88 PHE A N 1
ATOM 736 C CA . PHE A 1 88 ? -3.425 -10.703 -0.322 1.00 92.25 88 PHE A CA 1
ATOM 737 C C . PHE A 1 88 ? -3.064 -11.898 -1.212 1.00 92.25 88 PHE A C 1
ATOM 739 O O . PHE A 1 88 ? -2.442 -12.859 -0.756 1.00 92.25 88 PHE A O 1
ATOM 746 N N . ARG A 1 89 ? -3.459 -11.830 -2.487 1.00 90.12 89 ARG A N 1
ATOM 747 C CA . ARG A 1 89 ? -3.291 -12.918 -3.472 1.00 90.12 89 ARG A CA 1
ATOM 748 C C . ARG A 1 89 ? -2.199 -12.676 -4.511 1.00 90.12 89 ARG A C 1
ATOM 750 O O . ARG A 1 89 ? -1.989 -13.516 -5.383 1.00 90.12 89 ARG A O 1
ATOM 757 N N . LEU A 1 90 ? -1.519 -11.537 -4.436 1.00 85.19 90 LEU A N 1
ATOM 758 C CA . LEU A 1 90 ? -0.289 -11.304 -5.189 1.00 85.19 90 LEU A CA 1
ATOM 759 C C . LEU A 1 90 ? 0.869 -12.004 -4.476 1.00 85.19 90 LEU A C 1
ATOM 761 O O . LEU A 1 90 ? 0.876 -12.050 -3.251 1.00 85.19 90 LEU A O 1
ATOM 765 N N . CYS A 1 91 ? 1.811 -12.556 -5.246 1.00 81.06 91 CYS A N 1
ATOM 766 C CA . CYS A 1 91 ? 2.838 -13.499 -4.777 1.00 81.06 91 CYS A CA 1
ATOM 767 C C . CYS A 1 91 ? 2.293 -14.706 -3.959 1.00 81.06 91 CYS A C 1
ATOM 769 O O . CYS A 1 91 ? 2.276 -15.789 -4.570 1.00 81.06 91 CYS A O 1
#

Radius of gyration: 12.33 Å; chains: 1; bounding box: 28×26×30 Å